Protein AF-A0A2E6DCA4-F1 (afdb_monomer_lite)

pLDDT: mean 73.37, std 11.4, range [45.03, 88.56]

Structure (mmCIF, N/CA/C/O backbone):
data_AF-A0A2E6DCA4-F1
#
_entry.id   AF-A0A2E6DCA4-F1
#
loop_
_atom_site.group_PDB
_atom_site.id
_atom_site.type_symbol
_atom_site.label_atom_id
_atom_site.label_alt_id
_atom_site.label_comp_id
_atom_site.label_asym_id
_atom_site.label_entity_id
_atom_site.label_seq_id
_atom_site.pdbx_PDB_ins_code
_atom_site.Cartn_x
_atom_site.Cartn_y
_atom_site.Cartn_z
_atom_site.occupancy
_atom_site.B_iso_or_equiv
_atom_site.auth_seq_id
_atom_site.auth_comp_id
_atom_site.auth_asym_id
_atom_site.auth_atom_id
_atom_site.pdbx_PDB_model_num
ATOM 1 N N . MET A 1 1 ? -11.369 -3.002 -14.093 1.00 49.66 1 MET A N 1
ATOM 2 C CA . MET A 1 1 ? -10.013 -3.608 -14.014 1.00 49.66 1 MET A CA 1
ATOM 3 C C . MET A 1 1 ? -9.073 -3.127 -15.141 1.00 49.66 1 MET A C 1
ATOM 5 O O . MET A 1 1 ? -8.107 -3.805 -15.453 1.00 49.66 1 MET A O 1
ATOM 9 N N . PHE A 1 2 ? -9.286 -1.927 -15.707 1.00 52.03 2 PHE A N 1
ATOM 10 C CA . PHE A 1 2 ? -8.635 -1.471 -16.947 1.00 52.03 2 PHE A CA 1
ATOM 11 C C . PHE A 1 2 ? -7.404 -0.525 -16.839 1.00 52.03 2 PHE A C 1
ATOM 13 O O . PHE A 1 2 ? -6.606 -0.549 -17.770 1.00 52.03 2 PHE A O 1
ATOM 20 N N . PRO A 1 3 ? -7.131 0.265 -15.775 1.00 67.88 3 PRO A N 1
ATOM 21 C CA . PRO A 1 3 ? -6.179 1.383 -15.917 1.00 67.88 3 PRO A CA 1
ATOM 22 C C . PRO A 1 3 ? -4.689 0.998 -15.860 1.00 67.88 3 PRO A C 1
ATOM 24 O O . PRO A 1 3 ? -3.864 1.685 -16.442 1.00 67.88 3 PRO A O 1
ATOM 27 N N . VAL A 1 4 ? -4.312 -0.104 -15.201 1.00 62.53 4 VAL A N 1
ATOM 28 C CA . VAL A 1 4 ? -2.887 -0.421 -14.940 1.00 62.53 4 VAL A CA 1
ATOM 29 C C . VAL A 1 4 ? -2.150 -0.877 -16.191 1.00 62.53 4 VAL A C 1
ATOM 31 O O . VAL A 1 4 ? -1.027 -0.450 -16.433 1.00 62.53 4 VAL A O 1
ATOM 34 N N . ARG A 1 5 ? -2.793 -1.727 -17.000 1.00 63.75 5 ARG A N 1
ATOM 35 C CA . ARG A 1 5 ? -2.193 -2.238 -18.236 1.00 63.75 5 ARG A CA 1
ATOM 36 C C . ARG A 1 5 ? -1.973 -1.108 -19.241 1.00 63.75 5 ARG A C 1
ATOM 38 O O . ARG A 1 5 ? -0.916 -1.040 -19.845 1.00 63.75 5 ARG A O 1
ATOM 45 N N . HIS A 1 6 ? -2.943 -0.201 -19.358 1.00 66.19 6 HIS A N 1
ATOM 46 C CA . HIS A 1 6 ? -2.864 0.951 -20.257 1.00 66.19 6 HIS A CA 1
ATOM 47 C C . HIS A 1 6 ? -1.854 1.990 -19.765 1.00 66.19 6 HIS A C 1
ATOM 49 O O . HIS A 1 6 ? -1.113 2.521 -20.577 1.00 66.19 6 HIS A O 1
ATOM 55 N N . PHE A 1 7 ? -1.760 2.225 -18.451 1.00 66.25 7 PHE A N 1
ATOM 56 C CA . PHE A 1 7 ? -0.758 3.134 -17.891 1.00 66.25 7 PHE A CA 1
ATOM 57 C C . PHE A 1 7 ? 0.668 2.604 -18.064 1.00 66.25 7 PHE A C 1
ATOM 59 O O . PHE A 1 7 ? 1.566 3.368 -18.388 1.00 66.25 7 PHE A O 1
ATOM 66 N N . PHE A 1 8 ? 0.882 1.295 -17.907 1.00 67.19 8 PHE A N 1
ATOM 67 C CA . PHE A 1 8 ? 2.181 0.685 -18.185 1.00 67.19 8 PHE A CA 1
ATOM 68 C C . PHE A 1 8 ? 2.545 0.742 -19.658 1.00 67.19 8 PHE A C 1
ATOM 70 O O . PHE A 1 8 ? 3.652 1.152 -19.961 1.00 67.19 8 PHE A O 1
ATOM 77 N N . LEU A 1 9 ? 1.620 0.384 -20.552 1.00 66.94 9 LEU A N 1
ATOM 78 C CA . LEU A 1 9 ? 1.844 0.510 -21.991 1.00 66.94 9 LEU A CA 1
ATOM 79 C C . LEU A 1 9 ? 2.139 1.963 -22.368 1.00 66.94 9 LEU A C 1
ATOM 81 O O . LEU A 1 9 ? 3.088 2.219 -23.087 1.00 66.94 9 LEU A O 1
ATOM 85 N N . PHE A 1 10 ? 1.401 2.926 -21.817 1.00 71.75 10 PHE A N 1
ATOM 86 C CA . PHE A 1 10 ? 1.678 4.342 -22.034 1.00 71.75 10 PHE A CA 1
ATOM 87 C C . PHE A 1 10 ? 3.061 4.746 -21.510 1.00 71.75 10 PHE A C 1
ATOM 89 O O . PHE A 1 10 ? 3.802 5.409 -22.223 1.00 71.75 10 PHE A O 1
ATOM 96 N N . PHE A 1 11 ? 3.436 4.326 -20.299 1.00 70.62 11 PHE A N 1
ATOM 97 C CA . PHE A 1 11 ? 4.730 4.656 -19.702 1.00 70.62 11 PHE A CA 1
ATOM 98 C C . PHE A 1 11 ? 5.891 4.022 -20.473 1.00 70.62 11 PHE A C 1
ATOM 100 O O . PHE A 1 11 ? 6.860 4.703 -20.792 1.00 70.62 11 PHE A O 1
ATOM 107 N N . THR A 1 12 ? 5.789 2.741 -20.837 1.00 67.88 12 THR A N 1
ATOM 108 C CA . THR A 1 12 ? 6.822 2.061 -21.623 1.00 67.88 12 THR A CA 1
ATOM 109 C C . THR A 1 12 ? 6.911 2.624 -23.033 1.00 67.88 12 THR A C 1
ATOM 111 O O . THR A 1 12 ? 8.020 2.865 -23.495 1.00 67.88 12 THR A O 1
ATOM 114 N N . THR A 1 13 ? 5.786 2.916 -23.694 1.00 68.69 13 THR A N 1
ATOM 115 C CA . THR A 1 13 ? 5.767 3.562 -25.014 1.00 68.69 13 THR A CA 1
ATOM 116 C C . THR A 1 13 ? 6.299 4.996 -24.954 1.00 68.69 13 THR A C 1
ATOM 118 O O . THR A 1 13 ? 7.073 5.377 -25.824 1.00 68.69 13 THR A O 1
ATOM 121 N N . ALA A 1 14 ? 5.990 5.778 -23.915 1.00 68.31 14 ALA A N 1
ATOM 122 C CA . ALA A 1 14 ? 6.540 7.121 -23.722 1.00 68.31 14 ALA A CA 1
ATOM 123 C C . ALA A 1 14 ? 8.053 7.094 -23.447 1.00 68.31 14 ALA A C 1
ATOM 125 O O . ALA A 1 14 ? 8.788 7.903 -24.010 1.00 68.31 14 ALA A O 1
ATOM 126 N N . CYS A 1 15 ? 8.547 6.139 -22.653 1.00 68.00 15 CYS A N 1
ATOM 127 C CA . CYS A 1 15 ? 9.986 5.913 -22.489 1.00 68.00 15 CYS A CA 1
ATOM 128 C C . CYS A 1 15 ? 10.649 5.491 -23.809 1.00 68.00 15 CYS A C 1
ATOM 130 O O . CYS A 1 15 ? 11.750 5.938 -24.104 1.00 68.00 15 CYS A O 1
ATOM 132 N N . PHE A 1 16 ? 9.972 4.676 -24.623 1.00 67.38 16 PHE A N 1
ATOM 133 C CA . PHE A 1 16 ? 10.478 4.249 -25.929 1.00 67.38 16 PHE A CA 1
ATOM 134 C C . PHE A 1 16 ? 10.578 5.424 -26.911 1.00 67.38 16 PHE A C 1
ATOM 136 O O . PHE A 1 16 ? 11.612 5.599 -27.544 1.00 67.38 16 PHE A O 1
ATOM 143 N N . ILE A 1 17 ? 9.542 6.269 -26.979 1.00 66.44 17 ILE A N 1
ATOM 144 C CA . ILE A 1 17 ? 9.513 7.473 -27.825 1.00 66.44 17 ILE A CA 1
ATOM 145 C C . ILE A 1 17 ? 10.552 8.496 -27.351 1.00 66.44 17 ILE A C 1
ATOM 147 O O . ILE A 1 17 ? 11.269 9.066 -28.163 1.00 66.44 17 ILE A O 1
ATOM 151 N N . THR A 1 18 ? 10.679 8.728 -26.043 1.00 60.66 18 THR A N 1
ATOM 152 C CA . THR A 1 18 ? 11.654 9.702 -25.513 1.00 60.66 18 THR A CA 1
ATOM 153 C C . THR A 1 18 ? 13.107 9.233 -25.646 1.00 60.66 18 THR A C 1
ATOM 155 O O . THR A 1 18 ? 13.991 10.075 -25.805 1.00 60.66 18 THR A O 1
ATOM 158 N N . ALA A 1 19 ? 13.353 7.917 -25.638 1.00 60.41 19 ALA A N 1
ATOM 159 C CA . ALA A 1 19 ? 14.650 7.326 -25.967 1.00 60.41 19 ALA A CA 1
ATOM 160 C C . ALA A 1 19 ? 14.975 7.417 -27.469 1.00 60.41 19 ALA A C 1
ATOM 162 O O . ALA A 1 19 ? 16.102 7.751 -27.822 1.00 60.41 19 ALA A O 1
ATOM 163 N N . ASP A 1 20 ? 13.997 7.163 -28.344 1.00 62.12 20 ASP A N 1
ATOM 164 C CA . ASP A 1 20 ? 14.149 7.242 -29.805 1.00 62.12 20 ASP A CA 1
ATOM 165 C C . ASP A 1 20 ? 14.350 8.686 -30.297 1.00 62.12 20 ASP A C 1
ATOM 167 O O . ASP A 1 20 ? 15.188 8.956 -31.153 1.00 62.12 20 ASP A O 1
ATOM 171 N N . GLN A 1 21 ? 13.657 9.653 -29.687 1.00 59.34 21 GLN A N 1
ATOM 172 C CA . GLN A 1 21 ? 13.744 11.067 -30.070 1.00 59.34 21 GLN A CA 1
ATOM 173 C C . GLN A 1 21 ? 14.946 11.819 -29.466 1.00 59.34 21 GLN A C 1
ATOM 175 O O . GLN A 1 21 ? 15.012 13.044 -29.566 1.00 59.34 21 GLN A O 1
ATOM 180 N N . GLY A 1 22 ? 15.898 11.128 -28.824 1.00 53.50 22 GLY A N 1
ATOM 181 C CA . GLY A 1 22 ? 17.110 11.749 -28.265 1.00 53.50 22 GLY A CA 1
ATOM 182 C C . GLY A 1 22 ? 16.841 12.826 -27.201 1.00 53.50 22 GLY A C 1
ATOM 183 O O . GLY A 1 22 ? 17.709 13.647 -26.910 1.00 53.50 22 GLY A O 1
ATOM 184 N N . GLY A 1 23 ? 15.631 12.855 -26.626 1.00 47.84 23 GLY A N 1
ATOM 185 C CA . GLY A 1 23 ? 15.166 13.907 -25.714 1.00 47.84 23 GLY A CA 1
ATOM 186 C C . GLY A 1 23 ? 15.800 13.848 -24.322 1.00 47.84 23 GLY A C 1
ATOM 187 O O . GLY A 1 23 ? 15.766 14.830 -23.585 1.00 47.84 23 GLY A O 1
ATOM 188 N N . PHE A 1 24 ? 16.443 12.731 -23.979 1.00 51.12 24 PHE A N 1
ATOM 189 C CA . PHE A 1 24 ? 17.326 12.615 -22.821 1.00 51.12 24 PHE A CA 1
ATOM 190 C C . PHE A 1 24 ? 18.742 13.098 -23.163 1.00 51.12 24 PHE A C 1
ATOM 192 O O . PHE A 1 24 ? 19.717 12.354 -23.046 1.00 51.12 24 PHE A O 1
ATOM 199 N N . LYS A 1 25 ? 18.874 14.368 -23.561 1.00 48.53 25 LYS A N 1
ATOM 200 C CA . LYS A 1 25 ? 20.182 15.036 -23.621 1.00 48.53 25 LYS A CA 1
ATOM 201 C C . LYS A 1 25 ? 20.761 15.089 -22.203 1.00 48.53 25 LYS A C 1
ATOM 203 O O . LYS A 1 25 ? 20.404 15.955 -21.410 1.00 48.53 25 LYS A O 1
ATOM 208 N N . GLY A 1 26 ? 21.576 14.089 -21.866 1.00 52.81 26 GLY A N 1
ATOM 209 C CA . GLY A 1 26 ? 22.267 13.937 -20.581 1.00 52.81 26 GLY A CA 1
ATOM 210 C C . GLY A 1 26 ? 22.067 12.597 -19.857 1.00 52.81 26 GLY A C 1
ATOM 211 O O . GLY A 1 26 ? 22.933 12.219 -19.074 1.00 52.81 26 GLY A O 1
ATOM 212 N N . PHE A 1 27 ? 20.996 11.836 -20.119 1.00 52.12 27 PHE A N 1
ATOM 213 C CA . PHE A 1 27 ? 20.741 10.542 -19.453 1.00 52.12 27 PHE A CA 1
ATOM 214 C C . PHE A 1 27 ? 20.498 9.443 -20.496 1.00 52.12 27 PHE A C 1
ATOM 216 O O . PHE A 1 27 ? 19.371 9.020 -20.728 1.00 52.12 27 PHE A O 1
ATOM 223 N N . GLY A 1 28 ? 21.564 9.005 -21.171 1.00 51.75 28 GLY A N 1
ATOM 224 C CA . GLY A 1 28 ? 21.475 7.927 -22.164 1.00 51.75 28 GLY A CA 1
ATOM 225 C C . GLY A 1 28 ? 22.369 8.074 -23.392 1.00 51.75 28 GLY A C 1
ATOM 226 O O . GLY A 1 28 ? 22.541 7.089 -24.095 1.00 51.75 28 GLY A O 1
ATOM 227 N N . GLU A 1 29 ? 22.995 9.235 -23.628 1.00 54.81 29 GLU A N 1
ATOM 228 C CA . GLU A 1 29 ? 23.883 9.438 -24.795 1.00 54.81 29 GLU A CA 1
ATOM 229 C C . GLU A 1 29 ? 25.083 8.473 -24.832 1.00 54.81 29 GLU A C 1
ATOM 231 O O . GLU A 1 29 ? 25.631 8.201 -25.895 1.00 54.81 29 GLU A O 1
ATOM 236 N N . THR A 1 30 ? 25.475 7.916 -23.684 1.00 58.75 30 THR A N 1
ATOM 237 C CA . THR A 1 30 ? 26.585 6.960 -23.557 1.00 58.75 30 THR A CA 1
ATOM 238 C C . THR A 1 30 ? 26.138 5.515 -23.356 1.00 58.75 30 THR A C 1
ATOM 240 O O . THR A 1 30 ? 26.981 4.617 -23.349 1.00 58.75 30 THR A O 1
ATOM 243 N N . LEU A 1 31 ? 24.837 5.261 -23.172 1.00 59.50 31 LEU A N 1
ATOM 244 C CA . LEU A 1 31 ? 24.336 3.918 -22.896 1.00 59.50 31 LEU A CA 1
ATOM 245 C C . LEU A 1 31 ? 23.919 3.241 -24.200 1.00 59.50 31 LEU A C 1
ATOM 247 O O . LEU A 1 31 ? 23.035 3.742 -24.897 1.00 59.50 31 LEU A O 1
ATOM 251 N N . PRO A 1 32 ? 24.503 2.079 -24.530 1.00 70.25 32 PRO A N 1
ATOM 252 C CA . PRO A 1 32 ? 24.116 1.366 -25.727 1.00 70.25 32 PRO A CA 1
ATOM 253 C C . PRO A 1 32 ? 22.618 1.015 -25.699 1.00 70.25 32 PRO A C 1
ATOM 255 O O . PRO A 1 32 ? 22.108 0.622 -24.643 1.00 70.25 32 PRO A O 1
ATOM 258 N N . PRO A 1 33 ? 21.905 1.071 -26.840 1.00 69.12 33 PRO A N 1
ATOM 259 C CA . PRO A 1 33 ? 20.468 0.785 -26.894 1.00 69.12 33 PRO A CA 1
ATOM 260 C C . PRO A 1 33 ? 20.092 -0.583 -26.299 1.00 69.12 33 PRO A C 1
ATOM 262 O O . PRO A 1 33 ? 19.073 -0.723 -25.624 1.00 69.12 33 PRO A O 1
ATOM 265 N N . TYR A 1 34 ? 20.964 -1.584 -26.455 1.00 72.25 34 TYR A N 1
ATOM 266 C CA . TYR A 1 34 ? 20.786 -2.922 -25.882 1.00 72.25 34 TYR A CA 1
ATOM 267 C C . TYR A 1 34 ? 20.889 -2.976 -24.348 1.00 72.25 34 TYR A C 1
ATOM 269 O O . TYR A 1 34 ? 20.509 -3.980 -23.759 1.00 72.25 34 TYR A O 1
ATOM 277 N N . VAL A 1 35 ? 21.376 -1.922 -2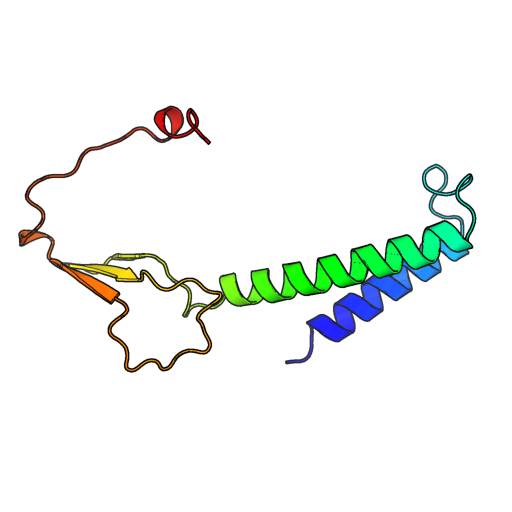3.689 1.00 71.00 35 VAL A N 1
ATOM 278 C CA . VAL A 1 35 ? 2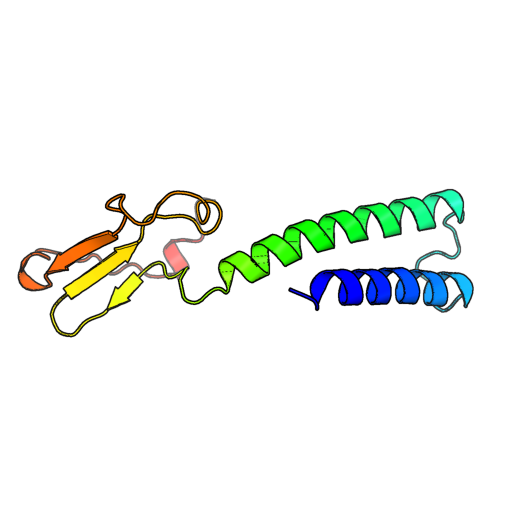1.345 -1.768 -22.225 1.00 71.00 35 VAL A CA 1
ATOM 279 C C . VAL A 1 35 ? 20.122 -0.957 -21.806 1.00 71.00 35 VAL A C 1
ATOM 281 O O . VAL A 1 35 ? 19.442 -1.310 -20.842 1.00 71.00 35 VAL A O 1
ATOM 284 N N . LEU A 1 36 ? 19.805 0.106 -22.546 1.00 72.31 36 LEU A N 1
ATOM 285 C CA . LEU A 1 36 ? 18.716 1.023 -22.217 1.00 72.31 36 LEU A CA 1
ATOM 286 C C . LEU A 1 36 ? 17.341 0.335 -22.255 1.00 72.31 36 LEU A C 1
ATOM 288 O O . LEU A 1 36 ? 16.579 0.435 -21.289 1.00 72.31 36 LEU A O 1
ATOM 292 N N . TYR A 1 37 ? 17.031 -0.404 -23.327 1.00 72.06 37 TYR A N 1
ATOM 293 C CA . TYR A 1 37 ? 15.707 -1.016 -23.489 1.00 72.06 37 TYR A CA 1
ATOM 294 C C . TYR A 1 37 ? 15.404 -2.114 -22.458 1.00 72.06 37 TYR A C 1
ATOM 296 O O . TYR A 1 37 ? 14.332 -2.054 -21.845 1.00 72.06 37 TYR A O 1
ATOM 304 N N . PRO A 1 38 ? 16.304 -3.083 -22.180 1.00 77.56 38 PRO A N 1
ATOM 305 C CA . PRO A 1 38 ? 16.045 -4.085 -21.146 1.00 77.56 38 PRO A CA 1
ATOM 306 C C . PRO A 1 38 ? 15.936 -3.471 -19.752 1.00 77.56 38 PRO A C 1
ATOM 308 O O . PRO A 1 38 ? 15.113 -3.911 -18.951 1.00 77.56 38 PRO A O 1
ATOM 311 N N . THR A 1 39 ? 16.713 -2.419 -19.477 1.00 75.19 39 THR A N 1
ATOM 312 C CA . THR A 1 39 ? 16.669 -1.704 -18.196 1.00 75.19 39 THR A CA 1
ATOM 313 C C . THR A 1 39 ? 15.324 -1.003 -18.009 1.00 75.19 39 THR A C 1
ATOM 315 O O . THR A 1 39 ? 14.662 -1.208 -16.992 1.00 75.19 39 THR A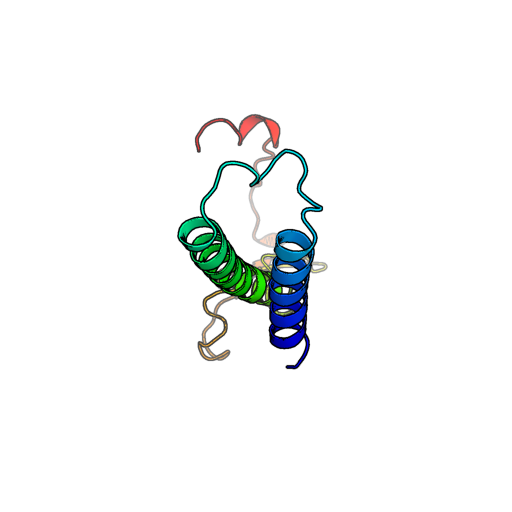 O 1
ATOM 318 N N . GLY A 1 40 ? 14.855 -0.250 -19.011 1.00 76.12 40 GLY A N 1
ATOM 319 C CA . GLY A 1 40 ? 13.537 0.391 -18.978 1.00 76.12 40 GLY A CA 1
ATOM 320 C C . GLY A 1 40 ? 12.390 -0.617 -18.853 1.00 76.12 40 GLY A C 1
ATOM 321 O O . GLY A 1 40 ? 11.465 -0.416 -18.064 1.00 76.12 40 GLY A O 1
ATOM 322 N N . PHE A 1 41 ? 12.478 -1.744 -19.564 1.00 78.56 41 PHE A N 1
ATOM 323 C CA . PHE A 1 41 ? 11.509 -2.833 -19.451 1.00 78.56 41 PHE A CA 1
ATOM 324 C C . PHE A 1 41 ? 11.491 -3.447 -18.041 1.00 78.56 41 PHE A C 1
ATOM 326 O O . PHE A 1 41 ? 10.421 -3.605 -17.448 1.00 78.56 41 PHE A O 1
ATOM 333 N N . GLY A 1 42 ? 12.667 -3.721 -17.469 1.00 81.12 42 GLY A N 1
ATOM 334 C CA . GLY A 1 42 ? 12.813 -4.237 -16.108 1.00 81.12 42 GLY A CA 1
ATOM 335 C C . GLY A 1 42 ? 12.219 -3.295 -15.058 1.00 81.12 42 GLY A C 1
ATOM 336 O O . GLY A 1 42 ? 11.383 -3.713 -14.251 1.00 81.12 42 GLY A O 1
ATOM 337 N N . PHE A 1 43 ? 12.565 -2.005 -15.110 1.00 78.81 43 PHE A N 1
ATOM 338 C CA . PHE A 1 43 ? 11.989 -0.995 -14.216 1.00 78.81 43 PHE A CA 1
ATOM 339 C C . PHE A 1 43 ? 10.478 -0.855 -14.391 1.00 78.81 43 PHE A C 1
ATOM 341 O O . PHE A 1 43 ? 9.757 -0.712 -13.403 1.00 78.81 43 PHE A O 1
ATOM 348 N N . GLY A 1 44 ? 9.977 -0.960 -15.621 1.00 81.12 44 GLY A N 1
ATOM 349 C CA . GLY A 1 44 ? 8.548 -0.947 -15.892 1.00 81.12 44 GLY A CA 1
ATOM 350 C C . GLY A 1 44 ? 7.804 -2.107 -15.213 1.00 81.12 44 GLY A C 1
ATOM 351 O O . GLY A 1 44 ? 6.734 -1.899 -14.636 1.00 81.12 44 GLY A O 1
ATOM 352 N N . ILE A 1 45 ? 8.359 -3.323 -15.241 1.00 82.81 45 ILE A N 1
ATOM 353 C CA . ILE A 1 45 ? 7.768 -4.480 -14.546 1.00 82.81 45 ILE A CA 1
ATOM 354 C C . ILE A 1 45 ? 7.762 -4.254 -13.032 1.00 82.81 45 ILE A C 1
ATOM 356 O O . ILE A 1 45 ? 6.749 -4.498 -12.370 1.00 82.81 45 ILE A O 1
ATOM 360 N N . ILE A 1 46 ? 8.866 -3.755 -12.471 1.00 83.06 46 ILE A N 1
ATOM 361 C CA . ILE A 1 46 ? 8.949 -3.441 -11.039 1.00 83.06 46 ILE A CA 1
ATOM 362 C C . ILE A 1 46 ? 7.884 -2.403 -10.670 1.00 83.06 46 ILE A C 1
ATOM 364 O O . ILE A 1 46 ? 7.128 -2.603 -9.715 1.00 83.06 46 ILE A O 1
ATOM 368 N N . PHE A 1 47 ? 7.761 -1.338 -11.464 1.00 81.38 47 PHE A N 1
ATOM 369 C CA . PHE A 1 47 ? 6.746 -0.308 -11.278 1.00 81.38 47 PHE A CA 1
ATOM 370 C C . PHE A 1 47 ? 5.331 -0.896 -11.293 1.00 81.38 47 PHE A C 1
ATOM 372 O O . PHE A 1 47 ? 4.537 -0.596 -10.405 1.00 81.38 47 PHE A O 1
ATOM 379 N N . LEU A 1 48 ? 5.019 -1.790 -12.235 1.00 82.00 48 LEU A N 1
ATOM 380 C CA . LEU A 1 48 ? 3.729 -2.481 -12.289 1.00 82.00 48 LEU A CA 1
ATOM 381 C C . LEU A 1 48 ? 3.411 -3.251 -11.007 1.00 82.00 48 LEU A C 1
ATOM 383 O O . LEU A 1 48 ? 2.292 -3.163 -10.492 1.00 82.00 48 LEU A O 1
ATOM 387 N N . ILE A 1 49 ? 4.382 -4.007 -10.492 1.00 84.62 49 ILE A N 1
ATOM 388 C CA . ILE A 1 49 ? 4.221 -4.805 -9.273 1.00 84.62 49 ILE A CA 1
ATOM 389 C C . ILE A 1 49 ? 3.974 -3.885 -8.074 1.00 84.62 49 ILE A C 1
ATOM 391 O O . ILE A 1 49 ? 3.029 -4.101 -7.307 1.00 84.62 49 ILE A O 1
ATOM 395 N N . VAL A 1 50 ? 4.789 -2.837 -7.926 1.00 83.06 50 VAL A N 1
ATOM 396 C CA . VAL A 1 50 ? 4.665 -1.860 -6.837 1.00 83.06 50 VAL A CA 1
ATOM 397 C C . VAL A 1 50 ? 3.335 -1.118 -6.930 1.00 83.06 50 VAL A C 1
ATOM 399 O O . VAL A 1 50 ? 2.613 -1.026 -5.939 1.00 83.06 50 VAL A O 1
ATOM 402 N N . PHE A 1 51 ? 2.943 -0.671 -8.120 1.00 82.06 51 PHE A N 1
ATOM 403 C CA . PHE A 1 51 ? 1.693 0.049 -8.334 1.00 82.06 51 PHE A CA 1
ATOM 404 C C . PHE A 1 51 ? 0.464 -0.833 -8.081 1.00 82.06 51 PHE A C 1
ATOM 406 O O . PHE A 1 51 ? -0.514 -0.398 -7.469 1.00 82.06 51 PHE A O 1
ATOM 413 N N . ALA A 1 52 ? 0.504 -2.106 -8.483 1.00 83.62 52 ALA A N 1
ATOM 414 C CA . ALA A 1 52 ? -0.556 -3.059 -8.170 1.00 83.62 52 ALA A CA 1
ATOM 415 C C . ALA A 1 52 ? -0.717 -3.254 -6.653 1.00 83.62 52 ALA A C 1
ATOM 417 O O . ALA A 1 52 ? -1.848 -3.286 -6.158 1.00 83.62 52 ALA A O 1
ATOM 418 N N . ARG A 1 53 ? 0.395 -3.338 -5.909 1.00 81.81 53 ARG A N 1
ATOM 419 C CA . ARG A 1 53 ? 0.390 -3.401 -4.438 1.00 81.81 53 ARG A CA 1
ATOM 420 C C . ARG A 1 53 ? -0.124 -2.103 -3.818 1.00 81.81 53 ARG A C 1
ATOM 422 O O . ARG A 1 53 ? -0.994 -2.159 -2.954 1.00 81.81 53 ARG A O 1
ATOM 429 N N . PHE A 1 54 ? 0.318 -0.953 -4.317 1.00 81.75 54 PHE A N 1
ATOM 430 C CA . PHE A 1 54 ? -0.135 0.360 -3.866 1.00 81.75 54 PHE A CA 1
ATOM 431 C C . PHE A 1 54 ? -1.653 0.523 -4.014 1.00 81.75 54 PHE A C 1
ATOM 433 O O . PHE A 1 54 ? -2.339 0.886 -3.064 1.00 81.75 54 PHE A O 1
ATOM 440 N N . ARG A 1 55 ? -2.230 0.132 -5.157 1.00 82.69 55 ARG A N 1
ATOM 441 C CA . ARG A 1 55 ? -3.693 0.164 -5.331 1.00 82.69 55 ARG A CA 1
ATOM 442 C C . ARG A 1 55 ? -4.438 -0.787 -4.398 1.00 82.69 55 ARG A C 1
ATOM 444 O O . ARG A 1 55 ? -5.557 -0.475 -4.004 1.00 82.69 55 ARG A O 1
ATOM 451 N N . LYS A 1 56 ? -3.861 -1.945 -4.055 1.00 80.69 56 LYS A N 1
ATOM 452 C CA . LYS A 1 56 ? -4.439 -2.822 -3.021 1.00 80.69 56 LYS A CA 1
ATOM 453 C C . LYS A 1 56 ? -4.406 -2.147 -1.650 1.00 80.69 56 LYS A C 1
ATOM 455 O O . LYS A 1 56 ? -5.379 -2.275 -0.914 1.00 80.69 56 LYS A O 1
ATOM 460 N N . ALA A 1 57 ? -3.339 -1.411 -1.343 1.00 79.50 57 ALA A N 1
ATOM 461 C CA . ALA A 1 57 ? -3.215 -0.666 -0.097 1.00 79.50 57 ALA A CA 1
ATOM 462 C C . ALA A 1 57 ? -4.236 0.482 0.012 1.00 79.50 57 ALA A C 1
ATOM 464 O O . ALA A 1 57 ? -4.756 0.720 1.095 1.00 79.50 57 ALA A O 1
ATOM 465 N N . LEU A 1 58 ? -4.581 1.129 -1.106 1.00 81.06 58 LEU A N 1
ATOM 466 C CA . LEU A 1 58 ? -5.574 2.212 -1.160 1.00 81.06 58 LEU A CA 1
ATOM 467 C C . LEU A 1 58 ? -7.042 1.754 -1.102 1.00 81.06 58 LEU A C 1
ATOM 469 O O . LEU A 1 58 ? -7.943 2.592 -1.120 1.00 81.06 58 LEU A O 1
ATOM 473 N N . LYS A 1 59 ? -7.331 0.447 -1.084 1.00 80.56 59 LYS A N 1
ATOM 474 C CA . LYS A 1 59 ? -8.724 -0.013 -1.006 1.00 80.56 59 LYS A CA 1
ATOM 475 C C . LYS A 1 59 ? -9.346 0.401 0.336 1.00 80.56 59 LYS A C 1
ATOM 477 O O . LYS A 1 59 ? -8.710 0.208 1.366 1.00 80.56 59 LYS A O 1
ATOM 482 N N . PRO A 1 60 ? -10.621 0.831 0.368 1.00 76.88 60 PRO A N 1
ATOM 483 C CA . PRO A 1 60 ? -11.301 1.206 1.614 1.00 76.88 60 PRO A CA 1
ATOM 484 C C . PRO A 1 60 ? -11.472 0.029 2.587 1.00 76.88 60 PRO A C 1
ATOM 486 O O . PRO A 1 60 ? -11.667 0.230 3.782 1.00 76.88 60 PRO A O 1
ATOM 489 N N . SER A 1 61 ? -11.373 -1.213 2.100 1.00 75.00 61 SER A N 1
ATOM 490 C CA . SER A 1 61 ? -11.344 -2.416 2.937 1.00 75.00 61 SER A CA 1
ATOM 491 C C . SER A 1 61 ? -10.007 -2.626 3.659 1.00 75.00 61 SER A C 1
ATOM 493 O O . SER A 1 61 ? -9.945 -3.421 4.601 1.00 75.00 61 SER A O 1
ATOM 495 N N . ASN A 1 62 ? -8.949 -1.921 3.253 1.00 79.00 62 ASN A N 1
ATOM 496 C CA . ASN A 1 62 ? -7.635 -1.922 3.881 1.00 79.00 62 ASN A CA 1
ATOM 497 C C . ASN A 1 62 ? -7.502 -0.735 4.845 1.00 79.00 62 ASN A C 1
ATOM 499 O O . ASN A 1 62 ? -6.798 0.237 4.590 1.00 79.00 62 ASN A O 1
ATOM 503 N N . TRP A 1 63 ? -8.225 -0.814 5.952 1.00 83.50 63 TRP A N 1
ATOM 504 C CA . TRP A 1 63 ? -8.088 0.097 7.081 1.00 83.50 63 TRP A CA 1
ATOM 505 C C . TRP A 1 63 ? -7.332 -0.623 8.197 1.00 83.50 63 TRP A C 1
ATOM 507 O O . TRP A 1 63 ? -7.499 -1.827 8.365 1.00 83.50 63 TRP A O 1
ATOM 517 N N . VAL A 1 64 ? -6.501 0.104 8.943 1.00 85.06 64 VAL A N 1
ATOM 518 C CA . VAL A 1 64 ? -5.752 -0.447 10.089 1.00 85.06 64 VAL A CA 1
ATOM 519 C C . VAL A 1 64 ? -6.523 -0.227 11.385 1.00 85.06 64 VAL A C 1
ATOM 521 O O . VAL A 1 64 ? -6.624 -1.124 12.215 1.00 85.06 64 VAL A O 1
ATOM 524 N N . LEU A 1 65 ? -7.107 0.959 11.540 1.00 85.62 65 LEU A N 1
ATOM 525 C CA . LEU A 1 65 ? -7.799 1.366 12.752 1.00 85.62 65 LEU A CA 1
ATOM 526 C C . LEU A 1 65 ? -9.054 2.164 12.392 1.00 85.62 65 LEU A C 1
ATOM 528 O O . LEU A 1 65 ? -9.019 3.011 11.498 1.00 85.62 65 LEU A O 1
ATOM 532 N N . LYS A 1 66 ? -10.160 1.886 13.082 1.00 87.06 66 LYS A N 1
ATOM 533 C CA . LYS A 1 66 ? -11.401 2.664 13.025 1.00 87.06 66 LYS A CA 1
ATOM 534 C C . LYS A 1 66 ? -11.803 3.063 14.438 1.00 87.06 66 LYS A C 1
ATOM 536 O O . LYS A 1 66 ? -11.825 2.227 15.335 1.00 87.06 66 LYS A O 1
ATOM 541 N N . LEU A 1 67 ? -12.133 4.336 14.611 1.00 87.56 67 LEU A N 1
ATOM 542 C CA . LEU A 1 67 ? -12.642 4.884 15.864 1.00 87.56 67 LEU A CA 1
ATOM 543 C C . LEU A 1 67 ? -14.163 5.004 15.759 1.00 87.56 67 LEU A C 1
ATOM 545 O O . LEU A 1 67 ? -14.670 5.633 14.831 1.00 87.56 67 LEU A O 1
ATOM 549 N N . GLY A 1 68 ? -14.876 4.364 16.681 1.00 86.56 68 GLY A N 1
ATOM 550 C CA . GLY A 1 68 ? -16.297 4.587 16.935 1.00 86.56 68 GLY A CA 1
ATOM 551 C C . GLY A 1 68 ? -16.503 5.517 18.133 1.00 86.56 68 GLY A C 1
ATOM 552 O O . GLY A 1 68 ? -15.539 6.007 18.714 1.00 86.56 68 GLY A O 1
ATOM 553 N N . MET A 1 69 ? -17.764 5.745 18.517 1.00 82.81 69 MET A N 1
ATOM 554 C CA . MET A 1 69 ? -18.085 6.589 19.679 1.00 82.81 69 MET A CA 1
ATOM 555 C C . MET A 1 69 ? -17.614 5.980 21.006 1.00 82.81 69 MET A C 1
ATOM 557 O O . MET A 1 69 ? -17.138 6.721 21.855 1.00 82.81 69 MET A O 1
ATOM 561 N N . ASP A 1 70 ? -17.710 4.655 21.160 1.00 88.12 70 ASP A N 1
ATOM 562 C CA . ASP A 1 70 ? -17.390 3.961 22.422 1.00 88.12 70 ASP A CA 1
ATOM 563 C C . ASP A 1 70 ? -16.323 2.853 22.278 1.00 88.12 70 ASP A C 1
ATOM 565 O O . ASP A 1 70 ? -15.990 2.132 23.213 1.00 88.12 70 ASP A O 1
ATOM 569 N N . ARG A 1 71 ? -15.780 2.681 21.068 1.00 85.88 71 ARG A N 1
ATOM 570 C CA . ARG A 1 71 ? -14.927 1.536 20.727 1.00 85.88 71 ARG A CA 1
ATOM 571 C C . ARG A 1 71 ? -13.868 1.862 19.692 1.00 85.88 71 ARG A C 1
ATOM 573 O O . ARG A 1 71 ? -14.075 2.693 18.804 1.00 85.88 71 ARG A O 1
ATOM 580 N N . VAL A 1 72 ? -12.768 1.124 19.753 1.00 88.44 72 VAL A N 1
ATOM 581 C CA . VAL A 1 72 ? -11.697 1.111 18.757 1.00 88.44 72 VAL A CA 1
ATOM 582 C C . VAL A 1 72 ? -11.679 -0.249 18.077 1.00 88.44 72 VAL A C 1
ATOM 584 O O . VAL A 1 72 ? -11.632 -1.283 18.735 1.00 88.44 72 VAL A O 1
ATOM 587 N N . LEU A 1 73 ? -11.690 -0.250 16.747 1.00 87.56 73 LEU A N 1
ATOM 588 C CA . LEU A 1 73 ? -11.540 -1.455 15.939 1.00 87.56 73 LEU A CA 1
ATOM 589 C C . LEU A 1 73 ? -10.144 -1.451 15.323 1.00 87.56 73 LEU A C 1
ATOM 591 O O . LEU A 1 73 ? -9.797 -0.519 14.593 1.00 87.56 73 LEU A O 1
ATOM 595 N N . ILE A 1 74 ? -9.359 -2.493 15.579 1.00 86.69 74 ILE A N 1
ATOM 596 C CA . ILE A 1 74 ? -8.019 -2.676 15.015 1.00 86.69 74 ILE A CA 1
ATOM 597 C C . ILE A 1 74 ? -8.041 -3.896 14.104 1.00 86.69 74 ILE A C 1
ATOM 599 O O . ILE A 1 74 ? -8.292 -5.015 14.545 1.00 86.69 74 ILE A O 1
ATOM 603 N N . LYS A 1 75 ? -7.754 -3.691 12.822 1.00 86.19 75 LYS A N 1
ATOM 604 C CA . LYS A 1 75 ? -7.638 -4.770 11.842 1.00 86.19 75 LYS A CA 1
ATOM 605 C C . LYS A 1 75 ? -6.171 -5.154 11.694 1.00 86.19 75 LYS A C 1
ATOM 607 O O . LYS A 1 75 ? -5.369 -4.372 11.194 1.00 86.19 75 LYS A O 1
ATOM 612 N N . TYR A 1 76 ? -5.825 -6.380 12.079 1.00 80.62 76 TYR A N 1
ATOM 613 C CA . TYR A 1 76 ? -4.448 -6.894 11.989 1.00 80.62 76 TYR A CA 1
ATOM 614 C C . TYR A 1 76 ? -4.123 -7.535 10.633 1.00 80.62 76 TYR A C 1
ATOM 616 O O . TYR A 1 76 ? -3.016 -8.023 1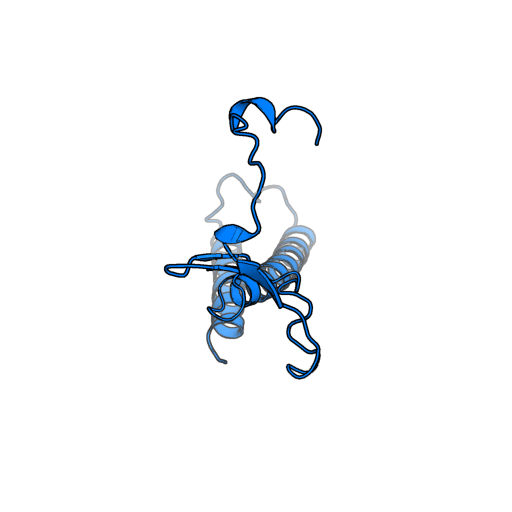0.402 1.00 80.62 76 TYR A O 1
ATOM 624 N N . ARG A 1 77 ? -5.074 -7.521 9.693 1.00 78.88 77 ARG A N 1
ATOM 625 C CA . ARG A 1 77 ? -4.868 -8.068 8.352 1.00 78.88 77 ARG A CA 1
ATOM 626 C C . ARG A 1 77 ? -4.063 -7.117 7.479 1.00 78.88 77 ARG A C 1
ATOM 628 O O . ARG A 1 77 ? -4.506 -6.009 7.191 1.00 78.88 77 ARG A O 1
ATOM 635 N N . SER A 1 78 ? -2.947 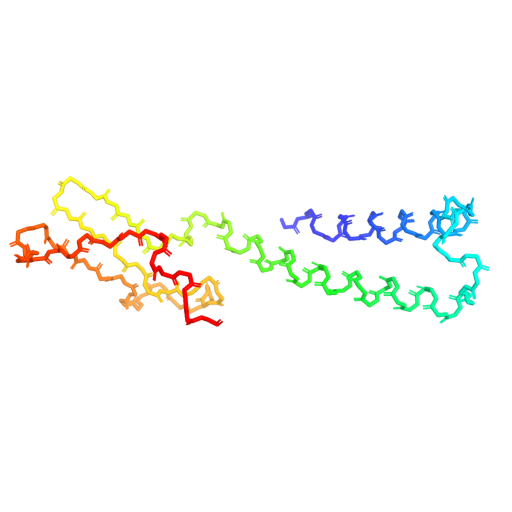-7.603 6.946 1.00 77.81 78 SER A N 1
ATOM 636 C CA . SER A 1 78 ? -2.224 -6.903 5.882 1.00 77.81 78 SER A CA 1
ATOM 637 C C . SER A 1 78 ? -3.035 -6.851 4.580 1.00 77.81 78 SER A C 1
ATOM 639 O O . SER A 1 78 ? -3.740 -7.801 4.227 1.00 77.81 78 SER A O 1
ATOM 641 N N . CYS A 1 79 ? -2.852 -5.780 3.800 1.00 73.50 79 CYS A N 1
ATOM 642 C CA . CYS A 1 79 ? -3.422 -5.613 2.457 1.00 73.50 79 CYS A CA 1
ATOM 643 C C . CYS A 1 79 ? -3.070 -6.759 1.483 1.00 73.50 79 CYS A C 1
ATOM 645 O O . CYS A 1 79 ? -3.817 -7.046 0.536 1.00 73.50 79 CYS A O 1
ATOM 647 N N . LEU A 1 80 ? -1.942 -7.438 1.723 1.00 74.44 80 LEU A N 1
ATOM 648 C CA . LEU A 1 80 ? -1.465 -8.569 0.924 1.00 74.44 80 LEU A CA 1
ATOM 649 C C . LEU A 1 80 ? -2.315 -9.830 1.131 1.00 74.44 80 LEU A C 1
ATOM 651 O O . LEU A 1 80 ? -2.489 -10.615 0.198 1.00 74.44 80 LEU A O 1
ATOM 655 N N . ASN A 1 81 ? -2.953 -9.954 2.294 1.00 78.06 81 ASN A N 1
ATOM 656 C CA . ASN A 1 81 ? -3.803 -11.085 2.654 1.00 78.06 81 ASN A CA 1
ATOM 657 C C . ASN A 1 81 ? -5.263 -10.867 2.245 1.00 78.06 81 ASN A C 1
ATOM 659 O O . ASN A 1 81 ? -6.165 -11.479 2.804 1.00 78.06 81 ASN A O 1
ATOM 663 N N . SER A 1 82 ? -5.525 -10.003 1.262 1.00 71.31 82 SER A N 1
ATOM 664 C CA . SER A 1 82 ? -6.878 -9.701 0.767 1.00 71.31 82 SER A CA 1
ATOM 665 C C . SER A 1 82 ? -7.588 -10.874 0.075 1.00 71.31 82 SER A C 1
ATOM 667 O O . SER A 1 82 ? -8.752 -10.733 -0.268 1.00 71.31 82 SER A O 1
ATOM 669 N N . HIS A 1 83 ? -6.903 -11.997 -0.144 1.00 78.94 83 HIS A N 1
ATOM 670 C CA . HIS A 1 83 ? -7.437 -13.187 -0.810 1.00 78.94 83 HIS A CA 1
ATOM 671 C C . HIS A 1 83 ? -8.029 -14.235 0.151 1.00 78.94 83 HIS A C 1
ATOM 673 O O . HIS A 1 83 ? -8.753 -15.106 -0.313 1.00 78.94 83 HIS A O 1
ATOM 679 N N . LEU A 1 84 ? -7.709 -14.188 1.453 1.00 76.75 84 LEU A N 1
ATOM 680 C CA . LEU A 1 84 ? -8.285 -15.126 2.434 1.00 76.75 84 LEU A CA 1
ATOM 681 C C . LEU A 1 84 ? -9.794 -14.831 2.629 1.00 76.75 84 LEU A C 1
ATOM 683 O O . LEU A 1 84 ? -10.223 -13.698 2.372 1.00 76.75 84 LEU A O 1
ATOM 687 N N . PRO A 1 85 ? -10.601 -15.797 3.088 1.00 75.56 85 PRO A N 1
ATOM 688 C CA . PRO A 1 85 ? -12.018 -15.575 3.387 1.00 75.56 85 PRO A CA 1
ATOM 689 C C . PRO A 1 85 ? -12.246 -14.450 4.416 1.00 75.56 85 PRO A C 1
ATOM 691 O O . PRO A 1 85 ? -11.352 -14.093 5.188 1.00 75.56 85 PRO A O 1
ATOM 694 N N . GLU A 1 86 ? -13.431 -13.833 4.392 1.00 73.25 86 GLU A N 1
ATOM 695 C CA . GLU A 1 86 ? -13.832 -12.785 5.354 1.00 73.25 86 GLU A CA 1
ATOM 696 C C . GLU A 1 86 ? -14.377 -13.352 6.674 1.00 73.25 86 GLU A C 1
ATOM 698 O O . GLU A 1 86 ? -14.558 -12.600 7.625 1.00 73.25 86 GLU A O 1
ATOM 703 N N . GLU A 1 87 ? -14.604 -14.664 6.735 1.00 73.88 87 GLU A N 1
ATOM 704 C CA . GLU A 1 87 ? -15.164 -15.379 7.889 1.00 73.88 87 GLU A CA 1
ATOM 705 C C . GLU A 1 87 ? -14.181 -15.485 9.064 1.00 73.88 87 GLU A C 1
ATOM 707 O O . GLU A 1 87 ? -14.603 -15.620 10.211 1.00 73.88 87 GLU A O 1
ATOM 712 N N . ASP A 1 88 ? -12.876 -15.367 8.800 1.00 74.94 88 ASP A N 1
ATOM 713 C CA . ASP A 1 88 ? -11.869 -15.363 9.855 1.00 74.94 88 ASP A CA 1
ATOM 714 C C . ASP A 1 88 ? -12.017 -14.102 10.723 1.00 74.94 88 ASP A C 1
ATOM 716 O O . ASP A 1 88 ? -12.044 -12.984 10.188 1.00 74.94 88 ASP A O 1
ATOM 720 N N . PRO A 1 89 ? -12.036 -14.218 12.064 1.00 74.69 89 PRO A N 1
ATOM 721 C CA . PRO A 1 89 ? -11.936 -13.046 12.916 1.00 74.69 89 PRO A CA 1
ATOM 722 C C . PRO A 1 89 ? -10.570 -12.410 12.646 1.00 74.69 89 PRO A C 1
ATOM 724 O O . PRO A 1 89 ? -9.538 -13.030 12.888 1.00 74.69 89 PRO A O 1
ATOM 727 N N . VAL A 1 90 ? -10.552 -11.201 12.069 1.00 82.31 90 VAL A N 1
ATOM 728 C CA . VAL A 1 90 ? -9.313 -10.435 11.796 1.00 82.31 90 VAL A CA 1
ATOM 729 C C . VAL A 1 90 ? -9.352 -9.006 12.351 1.00 82.31 90 VAL A C 1
ATOM 731 O O . VAL A 1 90 ? -8.536 -8.148 11.994 1.00 82.31 90 VAL A O 1
ATOM 734 N N . VAL A 1 91 ? -10.335 -8.732 13.206 1.00 84.19 91 VAL A N 1
ATOM 735 C CA . VAL A 1 91 ? -10.563 -7.433 13.836 1.00 84.19 91 VAL A CA 1
ATOM 736 C C . VAL A 1 91 ? -10.627 -7.637 15.339 1.00 84.19 91 VAL A C 1
ATOM 738 O O . VAL A 1 91 ? -11.416 -8.442 15.821 1.00 84.19 91 VAL A O 1
ATOM 741 N N . VAL A 1 92 ? -9.795 -6.897 16.063 1.00 85.06 92 VAL A N 1
ATOM 742 C CA . VAL A 1 92 ? -9.877 -6.773 17.517 1.00 85.06 92 VAL A CA 1
ATOM 743 C C . VAL A 1 92 ? -10.740 -5.555 17.821 1.00 85.06 92 VAL A C 1
ATOM 745 O O . VAL A 1 92 ? -10.462 -4.459 17.329 1.00 85.06 92 VAL A O 1
ATOM 748 N N . GLU A 1 93 ? -11.789 -5.756 18.607 1.00 88.56 93 GLU A N 1
ATOM 749 C CA . GLU A 1 93 ? -12.615 -4.690 19.170 1.00 88.56 93 GLU A CA 1
ATOM 750 C C . GLU A 1 93 ? -12.158 -4.430 20.604 1.00 88.56 93 GLU A C 1
ATOM 752 O O . GLU A 1 93 ? -11.995 -5.368 21.378 1.00 88.56 93 GLU A O 1
ATOM 757 N N . ILE A 1 94 ? -11.897 -3.165 20.928 1.00 85.94 94 ILE A N 1
ATOM 758 C CA . ILE A 1 94 ? -11.503 -2.719 22.266 1.00 85.94 94 ILE A CA 1
ATOM 759 C C . ILE A 1 94 ? -12.487 -1.630 22.679 1.00 85.94 94 ILE A C 1
ATOM 761 O O . ILE A 1 94 ? -12.577 -0.595 22.008 1.00 85.94 94 ILE A O 1
ATOM 765 N N . SER A 1 95 ? -13.222 -1.855 23.765 1.00 86.56 95 SER A N 1
ATOM 766 C CA . SER A 1 95 ? -14.097 -0.832 24.344 1.00 86.56 95 SER A CA 1
ATOM 767 C C . SER A 1 95 ? -13.262 0.231 25.059 1.00 86.56 95 SER A C 1
ATOM 769 O O . SER A 1 95 ? -12.271 -0.101 25.711 1.00 86.56 95 SER A O 1
ATOM 771 N N . PHE A 1 96 ? -13.650 1.510 25.002 1.00 83.25 96 PHE A N 1
ATOM 772 C CA . PHE A 1 96 ? -12.923 2.551 25.745 1.00 83.25 96 PHE A CA 1
ATOM 773 C C . PHE A 1 96 ? -12.943 2.316 27.259 1.00 83.25 96 PHE A C 1
ATOM 775 O O . PHE A 1 96 ? -11.979 2.672 27.936 1.00 83.25 96 PHE A O 1
ATOM 782 N N . SER A 1 97 ? -13.987 1.670 27.781 1.00 86.25 97 SER A N 1
ATOM 783 C CA . SER A 1 97 ? -14.085 1.295 29.197 1.00 86.25 97 SER A CA 1
ATOM 784 C C . SER A 1 97 ? -13.049 0.252 29.637 1.00 86.25 97 SER A C 1
ATOM 786 O O . SER A 1 97 ? -12.705 0.197 30.815 1.00 86.25 97 SER A O 1
ATOM 788 N N . GLU A 1 98 ? -12.516 -0.550 28.712 1.00 84.25 98 GLU A N 1
ATOM 789 C CA . GLU A 1 98 ? -11.502 -1.576 28.996 1.00 84.25 98 GLU A CA 1
ATOM 790 C C . GLU A 1 98 ? -10.077 -1.005 29.005 1.00 84.25 98 GLU A C 1
ATOM 792 O O . GLU A 1 98 ? -9.143 -1.626 29.520 1.00 84.25 98 GLU A O 1
ATOM 797 N N . ILE A 1 99 ? -9.885 0.194 28.447 1.00 82.81 99 ILE A N 1
ATOM 798 C CA . ILE A 1 99 ? -8.569 0.821 28.339 1.00 82.81 99 ILE A CA 1
ATOM 799 C C . ILE A 1 99 ? -8.191 1.441 29.685 1.00 82.81 99 ILE A C 1
ATOM 801 O O . ILE A 1 99 ? -8.482 2.600 29.969 1.00 82.81 99 ILE A O 1
ATOM 805 N N . GLN A 1 100 ? -7.473 0.678 30.509 1.00 83.81 100 GLN A N 1
ATOM 806 C CA . GLN A 1 100 ? -6.997 1.163 31.809 1.00 83.81 100 GLN A CA 1
ATOM 807 C C . GLN A 1 100 ? -5.894 2.226 31.698 1.00 83.81 100 GLN A C 1
ATOM 809 O O . GLN A 1 100 ? -5.760 3.075 32.578 1.00 83.81 100 GLN A O 1
ATOM 814 N N . TRP A 1 101 ? -5.068 2.185 30.646 1.00 82.44 101 TRP A N 1
ATOM 815 C CA . TRP A 1 101 ? -3.911 3.071 30.531 1.00 82.44 101 TRP A CA 1
ATOM 816 C C . TRP A 1 101 ? -3.430 3.254 29.086 1.00 82.44 101 TRP A C 1
ATOM 818 O O . TRP A 1 101 ? -3.376 2.304 28.308 1.00 82.44 101 TRP A O 1
ATOM 828 N N . VAL A 1 102 ? -3.012 4.479 28.742 1.00 80.19 102 VAL A N 1
ATOM 829 C CA . VAL A 1 102 ? -2.432 4.830 27.434 1.00 80.19 102 VAL A CA 1
ATOM 830 C C . VAL A 1 102 ? -1.154 5.637 27.639 1.00 80.19 102 VAL A C 1
ATOM 832 O O . VAL A 1 102 ? -1.169 6.707 28.253 1.00 80.19 102 VAL A O 1
ATOM 835 N N . ARG A 1 103 ? -0.035 5.176 27.068 1.00 82.50 103 ARG A N 1
ATOM 836 C CA .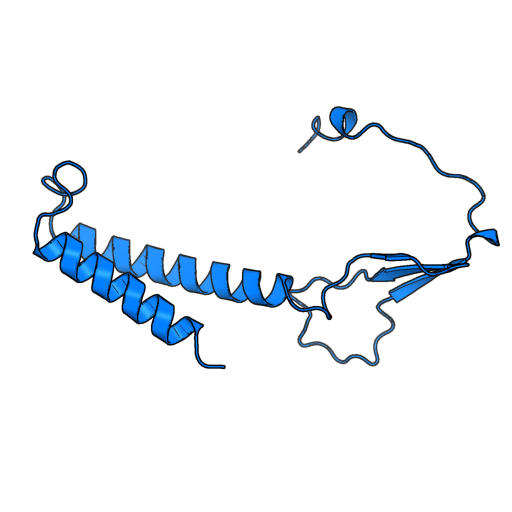 ARG A 1 103 ? 1.205 5.961 27.033 1.00 82.50 103 ARG A CA 1
ATOM 837 C C . ARG A 1 103 ? 1.201 6.909 25.843 1.00 82.50 103 ARG A C 1
ATOM 839 O O . ARG A 1 103 ? 1.267 6.476 24.696 1.00 82.50 103 ARG A O 1
ATOM 846 N N . LYS A 1 104 ? 1.223 8.212 26.116 1.00 80.25 104 LYS A N 1
ATOM 847 C CA . LYS A 1 104 ? 1.496 9.220 25.087 1.00 80.25 104 LYS A CA 1
ATOM 848 C C . LYS A 1 104 ? 2.982 9.167 24.737 1.00 80.25 104 LYS A C 1
ATOM 850 O O . LYS A 1 104 ? 3.831 9.397 25.597 1.00 80.25 104 LYS A O 1
ATOM 855 N N . THR A 1 105 ? 3.292 8.864 23.483 1.00 77.56 105 THR A N 1
ATOM 856 C CA . THR A 1 105 ? 4.664 8.872 22.965 1.00 77.56 105 THR A CA 1
ATOM 857 C C . THR A 1 105 ? 4.776 9.947 21.899 1.00 77.56 105 THR A C 1
ATOM 859 O O . THR A 1 105 ? 3.892 10.092 21.059 1.00 77.56 105 THR A O 1
ATOM 862 N N . ASN A 1 106 ? 5.857 10.723 21.943 1.00 73.31 106 ASN A N 1
ATOM 863 C CA . ASN A 1 106 ? 6.127 11.726 20.925 1.00 73.31 106 ASN A CA 1
ATOM 864 C C . ASN A 1 106 ? 6.679 11.039 19.666 1.00 73.31 106 ASN A C 1
ATOM 866 O O . ASN A 1 106 ? 7.605 10.231 19.769 1.00 73.31 106 ASN A O 1
ATOM 870 N N . VAL A 1 107 ? 6.130 11.377 18.497 1.00 64.38 107 VAL A N 1
ATOM 871 C CA . VAL A 1 107 ? 6.515 10.806 17.195 1.00 64.38 107 VAL A CA 1
ATOM 872 C C . VAL A 1 107 ? 8.020 10.956 16.941 1.00 64.38 107 VAL A C 1
ATOM 874 O O . VAL A 1 107 ? 8.651 10.027 16.445 1.00 64.38 107 VAL A O 1
ATOM 877 N N . ALA A 1 108 ? 8.634 12.055 17.398 1.00 65.50 108 ALA A N 1
ATOM 878 C CA . ALA A 1 108 ? 10.075 12.289 17.272 1.00 65.50 108 ALA A CA 1
ATOM 879 C C . ALA A 1 108 ? 10.943 11.213 17.957 1.00 65.50 108 ALA A C 1
ATOM 881 O O . ALA A 1 108 ? 12.084 10.992 17.562 1.00 65.50 108 ALA A O 1
ATOM 882 N N . ARG A 1 109 ? 10.409 10.515 18.970 1.00 58.09 109 ARG A N 1
ATOM 883 C CA . ARG A 1 109 ? 11.133 9.489 19.735 1.00 58.09 109 ARG A CA 1
ATOM 884 C C . ARG A 1 109 ? 11.071 8.096 19.083 1.00 58.09 109 ARG A C 1
ATOM 886 O O . ARG A 1 109 ? 11.817 7.214 19.494 1.00 58.09 109 ARG A O 1
ATOM 893 N N . LEU A 1 110 ? 10.203 7.893 18.085 1.00 58.12 110 LEU A N 1
ATOM 894 C CA . LEU A 1 110 ? 10.026 6.608 17.388 1.00 58.12 110 LEU A CA 1
ATOM 895 C C . LEU A 1 110 ? 10.993 6.414 16.207 1.00 58.12 110 LEU A C 1
ATOM 897 O O . LEU A 1 110 ? 11.223 5.282 15.800 1.00 58.12 110 LEU A O 1
ATOM 901 N N . ASN A 1 111 ? 11.616 7.485 15.708 1.00 54.03 111 ASN A N 1
ATOM 902 C CA . ASN A 1 111 ? 12.546 7.448 14.569 1.00 54.03 111 ASN A CA 1
ATOM 903 C C . ASN A 1 111 ? 13.960 6.920 14.895 1.00 54.03 111 ASN A C 1
ATOM 905 O O . ASN A 1 111 ? 14.858 7.071 14.075 1.00 54.03 111 ASN A O 1
ATOM 909 N N . LEU A 1 112 ? 14.205 6.335 16.073 1.00 55.09 112 LEU A N 1
ATOM 910 C CA . LEU A 1 112 ? 15.574 6.047 16.531 1.00 55.09 112 LEU A CA 1
ATOM 911 C C . LEU A 1 112 ? 16.018 4.579 16.502 1.00 55.09 112 LEU A C 1
ATOM 913 O O . LEU A 1 112 ? 17.131 4.312 16.946 1.00 55.09 112 LEU A O 1
ATOM 917 N N . ARG A 1 113 ? 15.223 3.623 16.002 1.00 49.34 113 ARG A N 1
ATOM 918 C CA . ARG A 1 113 ? 15.650 2.208 15.901 1.00 49.34 113 ARG A CA 1
ATOM 919 C C . ARG A 1 113 ? 14.950 1.448 14.767 1.00 49.34 113 ARG A C 1
ATOM 921 O O . ARG A 1 113 ? 14.216 0.500 15.039 1.00 49.34 113 ARG A O 1
ATOM 928 N N . ALA A 1 114 ? 15.152 1.877 13.526 1.00 45.03 114 ALA A N 1
ATOM 929 C CA . ALA A 1 114 ? 14.854 1.070 12.342 1.00 45.03 114 ALA A CA 1
ATOM 930 C C . ALA A 1 114 ? 16.127 0.923 11.511 1.00 45.03 114 ALA A C 1
ATOM 932 O O . ALA A 1 114 ? 16.831 1.949 11.373 1.00 45.03 114 ALA A O 1
#

Foldseek 3Di:
DPDLVVVLVVQLVVQVVCQVVVVPPPPPPPPDPVRSNVVSVVVSVVVSVVVVLVVLCPDPVNDQWDDDPFKIKGFPDDSVVPPDDPPDPRIDIDGPVNPPDDDDDDPVVVPPDD

Sequence (114 aa):
MFPVRHFFLFFTTACFITADQGGFKGFGETLPPYVLYPTGFGFGIIFLIVFARFRKALKPSNWVLKLGMDRVLIKYRSCLNSHLPEEDPVVVEISFSEIQWVRKTNVARLNLRA

Secondary structure (DSSP, 8-state):
--HHHHHHHHHHHHHHHHHHTT--TTSSTTS-HHHHHHHHHHHHHHHHHHHHHHHHHTSTT--SEEE-SSEEEEE---GGGTTS-S-S--EEEEEGGG--------GGGTTT--

Radius of gyration: 22.86 Å; chains: 1; bounding box: 45×31×62 Å